Protein AF-A0AAW0VRX1-F1 (afdb_monomer_lite)

pLDDT: mean 94.81, std 5.59, range [57.06, 98.5]

InterPro domains:
  IPR002048 EF-hand domain [PS50222] (78-113)
  IPR011992 EF-hand domain pair [SSF47473] (20-115)
  IPR013567 EF hand associated, type-2 [PF08356] (2-79)
  IPR052266 Mitochondrial Rho GTPase/EF-hand domain-containing protein [PTHR46819] (2-115)

Structure (mmCIF, N/CA/C/O backbone):
data_AF-A0AAW0VRX1-F1
#
_entry.id   AF-A0AAW0VRX1-F1
#
loop_
_atom_site.group_PDB
_atom_site.id
_atom_site.type_symbol
_atom_site.label_atom_id
_atom_site.label_alt_id
_atom_site.label_comp_id
_atom_site.label_asym_id
_atom_site.label_entity_id
_atom_site.label_seq_id
_atom_site.pdbx_PDB_ins_code
_atom_site.Cartn_x
_atom_site.Cartn_y
_atom_site.Cartn_z
_atom_site.occupancy
_atom_site.B_iso_or_equiv
_atom_site.auth_seq_id
_atom_site.auth_comp_id
_atom_site.auth_asym_id
_atom_site.auth_atom_id
_atom_site.pdbx_PDB_model_num
ATOM 1 N N . GLU A 1 1 ? -14.025 13.498 14.084 1.00 64.06 1 GLU A N 1
ATOM 2 C CA . GLU A 1 1 ? -14.295 13.835 15.496 1.00 64.06 1 GLU A CA 1
ATOM 3 C C . GLU A 1 1 ? -14.882 12.679 16.303 1.00 64.06 1 GLU A C 1
ATOM 5 O O . GLU A 1 1 ? -14.121 12.059 17.034 1.00 64.06 1 GLU A O 1
ATOM 10 N N . GLU A 1 2 ? -16.142 12.262 16.123 1.00 82.00 2 GLU A N 1
ATOM 11 C CA . GLU A 1 2 ? -16.755 11.237 17.003 1.00 82.00 2 GLU A CA 1
ATOM 12 C C . GLU A 1 2 ? -16.034 9.874 17.022 1.00 82.00 2 GLU A C 1
ATOM 14 O O . GLU A 1 2 ? -15.838 9.288 18.087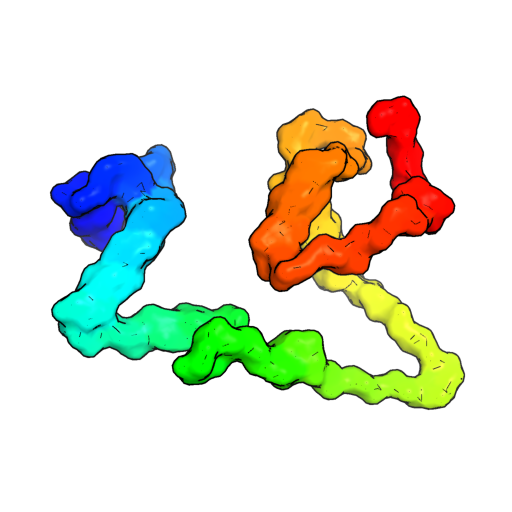 1.00 82.00 2 GLU A O 1
ATOM 19 N N . LEU A 1 3 ? -15.575 9.377 15.865 1.00 84.75 3 LEU A N 1
ATOM 20 C CA . LEU A 1 3 ? -14.845 8.102 15.792 1.00 84.75 3 LEU A CA 1
ATOM 21 C C . LEU A 1 3 ? -13.515 8.146 16.554 1.00 84.75 3 LEU A C 1
ATOM 23 O O . LEU A 1 3 ? -13.186 7.197 17.264 1.00 84.75 3 LEU A O 1
ATOM 27 N N . LYS A 1 4 ? -12.774 9.256 16.449 1.00 87.62 4 LYS A N 1
ATOM 28 C CA . LYS A 1 4 ? -11.504 9.443 17.165 1.00 87.62 4 LYS A CA 1
ATOM 29 C C . LYS A 1 4 ? -11.742 9.474 18.676 1.00 87.62 4 LYS A C 1
ATOM 31 O O . LYS A 1 4 ? -11.003 8.831 19.413 1.00 87.62 4 LYS A O 1
ATOM 36 N N . THR A 1 5 ? -12.812 10.129 19.134 1.00 90.00 5 THR A N 1
ATOM 37 C CA . THR A 1 5 ? -13.198 10.138 20.553 1.00 90.00 5 THR A CA 1
ATOM 38 C C . THR A 1 5 ? -13.528 8.736 21.066 1.00 90.00 5 THR A C 1
ATOM 40 O O . THR A 1 5 ? -13.114 8.365 22.163 1.00 90.00 5 THR A O 1
ATOM 43 N N . VAL A 1 6 ? -14.249 7.927 20.281 1.00 92.31 6 VAL A N 1
ATOM 44 C CA . VAL A 1 6 ? -14.536 6.530 20.649 1.00 92.31 6 VAL A CA 1
ATOM 45 C C . VAL A 1 6 ? -13.243 5.720 20.751 1.00 92.31 6 VAL A C 1
ATOM 47 O O . VAL A 1 6 ? -13.078 4.975 21.715 1.00 92.31 6 VAL A O 1
ATOM 50 N N . VAL A 1 7 ? -12.310 5.888 19.812 1.00 94.44 7 VAL A N 1
ATOM 51 C CA . VAL A 1 7 ? -11.004 5.212 19.840 1.00 94.44 7 VAL A CA 1
ATOM 52 C C . VAL A 1 7 ? -10.203 5.613 21.080 1.00 94.44 7 VAL A C 1
ATOM 54 O O . VAL A 1 7 ? -9.798 4.735 21.834 1.00 94.44 7 VAL A O 1
ATOM 57 N N . GLN A 1 8 ? -10.047 6.914 21.344 1.00 92.25 8 GLN A N 1
ATOM 58 C CA . GLN A 1 8 ? -9.295 7.438 22.496 1.00 92.25 8 GLN A CA 1
ATOM 59 C C . GLN A 1 8 ? -9.821 6.920 23.839 1.00 92.25 8 GLN A C 1
ATOM 61 O O . GLN A 1 8 ? -9.047 6.687 24.761 1.00 92.25 8 GLN A O 1
ATOM 66 N N . ARG A 1 9 ? -11.139 6.713 23.961 1.00 93.31 9 ARG A N 1
ATOM 67 C CA . ARG A 1 9 ? -11.755 6.178 25.186 1.00 93.31 9 ARG A CA 1
ATOM 68 C C . ARG A 1 9 ? -11.497 4.687 25.410 1.00 93.31 9 ARG A C 1
ATOM 70 O O . ARG A 1 9 ? -11.653 4.227 26.535 1.00 93.31 9 ARG A O 1
ATOM 77 N N . ASN A 1 10 ? -11.177 3.928 24.362 1.00 94.19 10 ASN A N 1
ATOM 78 C CA . ASN A 1 10 ? -11.111 2.463 24.422 1.00 94.19 10 ASN A CA 1
ATOM 79 C C . ASN A 1 10 ? -9.709 1.897 24.183 1.00 94.19 10 ASN A C 1
ATOM 81 O O . ASN A 1 10 ? -9.423 0.781 24.612 1.00 94.19 10 ASN A O 1
ATOM 85 N N . VAL A 1 11 ? -8.844 2.629 23.484 1.00 93.88 11 VAL A N 1
ATOM 86 C CA . VAL A 1 11 ? -7.503 2.177 23.123 1.00 93.88 11 VAL A CA 1
ATOM 87 C C . VAL A 1 11 ? -6.511 3.277 23.419 1.00 93.88 11 VAL A C 1
ATOM 89 O O . VAL A 1 11 ? -6.458 4.245 22.667 1.00 93.88 11 VAL A O 1
ATOM 92 N N . SER A 1 12 ? -5.702 3.037 24.455 1.00 91.00 12 SER A N 1
ATOM 93 C CA . SER A 1 12 ? -4.269 3.339 24.475 1.00 91.00 12 SER A CA 1
ATOM 94 C C . SER A 1 12 ? -3.803 4.555 23.690 1.00 91.00 12 SER A C 1
ATOM 96 O O . SER A 1 12 ? -4.363 5.617 23.692 1.00 91.00 12 SER A O 1
ATOM 98 N N . ASP A 1 13 ? -2.739 4.364 22.968 1.00 92.81 13 ASP A N 1
ATOM 99 C CA . ASP A 1 13 ? -2.207 5.082 21.819 1.00 92.81 13 ASP A CA 1
ATOM 100 C C . ASP A 1 13 ? -3.093 5.033 20.544 1.00 92.81 13 ASP A C 1
ATOM 102 O O . ASP A 1 13 ? -2.577 5.017 19.425 1.00 92.81 13 ASP A O 1
ATOM 106 N N . GLY A 1 14 ? -4.424 4.951 20.655 1.00 93.94 14 GLY A N 1
ATOM 107 C CA . GLY A 1 14 ? -5.307 4.761 19.493 1.00 93.94 14 GLY A CA 1
ATOM 108 C C . GLY A 1 14 ? -5.402 5.981 18.564 1.00 93.94 14 GLY A C 1
ATOM 109 O O . GLY A 1 14 ? -5.724 5.853 17.381 1.00 93.94 14 GLY A O 1
ATOM 110 N N . VAL A 1 15 ? -5.091 7.167 19.086 1.00 95.88 15 VAL A N 1
ATOM 111 C CA . VAL A 1 15 ? -4.978 8.420 18.334 1.00 95.88 15 VAL A CA 1
ATOM 112 C C . VAL A 1 15 ? -3.696 9.119 18.770 1.00 95.88 15 VAL A C 1
ATOM 114 O O . VAL A 1 15 ? -3.449 9.267 19.965 1.00 95.88 15 VAL A O 1
ATOM 117 N N . HIS A 1 16 ? -2.897 9.568 17.808 1.00 93.94 16 HIS A N 1
ATOM 118 C CA . HIS A 1 16 ? -1.656 10.298 18.036 1.00 93.94 16 HIS A CA 1
ATOM 119 C C . HIS A 1 16 ? -1.644 11.560 17.174 1.00 93.94 16 HIS A C 1
ATOM 121 O O . HIS A 1 16 ? -1.911 11.471 15.981 1.00 93.94 16 HIS A O 1
ATOM 127 N N . ALA A 1 17 ? -1.361 12.724 17.770 1.00 92.00 17 ALA A N 1
ATOM 128 C CA . ALA A 1 17 ? -1.342 14.019 17.073 1.00 92.00 17 ALA A CA 1
ATOM 129 C C . ALA A 1 17 ? -2.590 14.254 16.187 1.00 92.00 17 ALA A C 1
ATOM 131 O O . ALA A 1 17 ? -2.490 14.534 14.996 1.00 92.00 17 ALA A O 1
ATOM 132 N N . ASP A 1 18 ? -3.777 14.049 16.769 1.00 90.44 18 ASP A N 1
ATOM 133 C CA . ASP A 1 18 ? -5.081 14.106 16.084 1.00 90.44 18 ASP A CA 1
ATOM 134 C C . ASP A 1 18 ? -5.227 13.167 14.859 1.00 90.44 18 ASP A C 1
ATOM 136 O O . ASP A 1 18 ? -6.141 13.283 14.046 1.00 90.44 18 ASP A O 1
ATOM 140 N N . SER A 1 19 ? -4.365 12.161 14.740 1.00 93.06 19 SER A N 1
ATOM 141 C CA . SER A 1 19 ? -4.381 11.177 13.658 1.00 93.06 19 SER A CA 1
ATOM 142 C C . SER A 1 19 ? -4.636 9.777 14.197 1.00 93.06 19 SER A C 1
ATOM 144 O O . SER A 1 19 ? -4.186 9.403 15.281 1.00 93.06 19 SER A O 1
ATOM 146 N N . LEU A 1 20 ? -5.400 8.986 13.449 1.00 96.31 20 LEU A N 1
ATOM 147 C CA . LEU A 1 20 ? -5.689 7.609 13.824 1.00 96.31 20 LEU A CA 1
ATOM 148 C C . LEU A 1 20 ? -4.417 6.767 13.687 1.00 96.31 20 LEU A C 1
ATOM 150 O O . LEU A 1 20 ? -3.799 6.757 12.624 1.00 96.31 20 LEU A O 1
ATOM 154 N N . THR A 1 21 ? -4.038 6.045 14.739 1.00 96.94 21 THR A N 1
ATOM 155 C CA . THR A 1 21 ? -2.913 5.104 14.659 1.00 96.94 21 THR A CA 1
ATOM 156 C C . THR A 1 21 ? -3.369 3.778 14.058 1.00 96.94 21 THR A C 1
ATOM 158 O O . THR A 1 21 ? -4.567 3.492 13.986 1.00 96.94 21 THR A O 1
ATOM 161 N N . LEU A 1 22 ? -2.424 2.908 13.684 1.00 95.94 22 LEU A N 1
ATOM 162 C CA . LEU A 1 22 ? -2.751 1.548 13.244 1.00 95.94 22 LEU A CA 1
ATOM 163 C C . LEU A 1 22 ? -3.597 0.799 14.290 1.00 95.94 22 LEU A C 1
ATOM 165 O O . LEU A 1 22 ? -4.569 0.1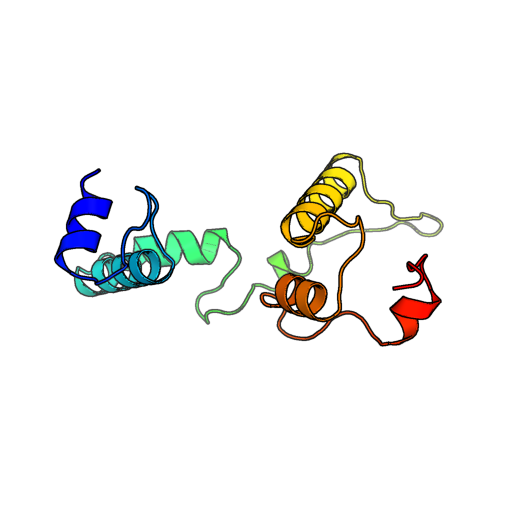30 13.944 1.00 95.94 22 LEU A O 1
ATOM 169 N N . ARG A 1 23 ? -3.283 0.954 15.582 1.00 96.44 23 ARG A N 1
ATOM 170 C CA . ARG A 1 23 ? -4.049 0.321 16.669 1.00 96.44 23 ARG A CA 1
ATOM 171 C C . ARG A 1 23 ? -5.473 0.864 16.742 1.00 96.44 23 ARG A C 1
ATOM 173 O O . ARG A 1 23 ? -6.411 0.081 16.889 1.00 96.44 23 ARG A O 1
ATOM 180 N N . GLY A 1 24 ? -5.645 2.176 16.577 1.00 97.31 24 GLY A N 1
ATOM 181 C CA . GLY A 1 24 ? -6.964 2.799 16.482 1.00 97.31 24 GLY A CA 1
ATOM 182 C C . GLY A 1 24 ? -7.768 2.313 15.274 1.00 97.31 24 GLY A C 1
ATOM 183 O O . GLY A 1 24 ? -8.949 1.994 15.407 1.00 97.31 24 GLY A O 1
ATOM 184 N N . PHE A 1 25 ? -7.123 2.187 14.113 1.00 96.81 25 PHE A N 1
ATOM 185 C CA . PHE A 1 25 ? -7.730 1.667 12.887 1.00 96.81 25 PHE A CA 1
ATOM 186 C C . PHE A 1 25 ? -8.228 0.226 13.048 1.00 96.81 25 PHE A C 1
ATOM 188 O O . PHE A 1 25 ? -9.393 -0.066 12.769 1.00 96.81 25 PHE A O 1
ATOM 195 N N . LEU A 1 26 ? -7.389 -0.663 13.586 1.00 97.06 26 LEU A N 1
ATOM 196 C CA . LEU A 1 26 ? -7.766 -2.052 13.856 1.00 97.06 26 LEU A CA 1
ATOM 197 C C . LEU A 1 26 ? -8.902 -2.150 14.883 1.00 97.06 26 LEU A C 1
ATOM 199 O O . LEU A 1 26 ? -9.819 -2.962 14.730 1.00 97.06 26 LEU A O 1
ATOM 203 N N . PHE A 1 27 ? -8.883 -1.295 15.909 1.00 97.06 27 PHE A N 1
ATOM 204 C CA . PHE A 1 27 ? -9.965 -1.223 16.884 1.00 97.06 27 PHE A CA 1
ATOM 205 C C . PHE A 1 27 ? -11.301 -0.825 16.250 1.00 97.06 27 PHE A C 1
ATOM 207 O O . PHE A 1 27 ? -12.313 -1.456 16.555 1.00 97.06 27 PHE A O 1
ATOM 214 N N . LEU A 1 28 ? -11.326 0.162 15.347 1.00 96.50 28 LEU A N 1
ATOM 215 C CA . LEU A 1 28 ? -12.559 0.556 14.657 1.00 96.50 28 LEU A CA 1
ATOM 216 C C . LEU A 1 28 ? -13.150 -0.603 13.850 1.00 96.50 28 LEU A C 1
ATOM 218 O O . LEU A 1 28 ? -14.344 -0.878 13.963 1.00 96.50 28 LEU A O 1
ATOM 222 N N . HIS A 1 29 ? -12.322 -1.329 13.098 1.00 97.19 29 HIS A N 1
ATOM 223 C CA . HIS A 1 29 ? -12.785 -2.496 12.345 1.00 97.19 29 HIS A CA 1
ATOM 224 C C . HIS A 1 29 ? -13.323 -3.605 13.254 1.00 97.19 29 HIS A C 1
ATOM 226 O O . HIS A 1 29 ? -14.395 -4.154 12.982 1.00 97.19 29 HIS A O 1
ATOM 232 N N . ARG A 1 30 ? -12.652 -3.885 14.379 1.00 96.94 30 ARG A N 1
ATOM 233 C CA . ARG A 1 30 ? -13.164 -4.811 15.401 1.00 96.94 30 ARG A CA 1
ATOM 234 C C . ARG A 1 30 ? -14.516 -4.350 15.951 1.00 96.94 30 ARG A C 1
ATOM 236 O O . ARG A 1 30 ? -15.437 -5.159 16.058 1.00 96.94 30 ARG A O 1
ATOM 243 N N . LEU A 1 31 ? -14.647 -3.064 16.275 1.00 96.12 31 LEU A N 1
ATOM 244 C CA . LEU A 1 31 ? -15.875 -2.483 16.812 1.00 96.12 31 LEU A CA 1
ATOM 245 C C . LEU A 1 31 ? -17.036 -2.591 15.813 1.00 96.12 31 LEU A C 1
ATOM 247 O O . LEU A 1 31 ? -18.142 -2.963 16.205 1.00 96.12 31 LEU A O 1
ATOM 251 N N . PHE A 1 32 ? -16.801 -2.318 14.525 1.00 96.31 32 PHE A N 1
ATOM 252 C CA . PHE A 1 32 ? -17.826 -2.474 13.489 1.00 96.31 32 PHE A CA 1
ATOM 253 C C . PHE A 1 32 ? -18.328 -3.914 13.393 1.00 96.31 32 PHE A C 1
ATOM 255 O O . PHE A 1 32 ? -19.540 -4.132 13.360 1.00 96.31 32 PHE A O 1
ATOM 262 N N . ILE A 1 33 ? -17.423 -4.893 13.434 1.00 97.25 33 ILE A N 1
ATOM 263 C CA . ILE A 1 33 ? -17.783 -6.316 13.408 1.00 97.25 33 ILE A CA 1
ATOM 264 C C . ILE A 1 33 ? -18.623 -6.681 14.640 1.00 97.25 33 ILE A C 1
ATOM 266 O O . ILE A 1 33 ? -19.700 -7.255 14.497 1.00 97.25 33 ILE A O 1
ATOM 270 N N . GLN A 1 34 ? -18.198 -6.273 15.839 1.00 96.62 34 GLN A N 1
ATOM 271 C CA . GLN A 1 34 ? -18.929 -6.534 17.088 1.00 96.62 34 GLN A CA 1
ATOM 272 C C . GLN A 1 34 ? -20.331 -5.910 17.117 1.00 96.62 34 GLN A C 1
ATOM 274 O O . GLN A 1 34 ? -21.226 -6.427 17.779 1.00 96.62 34 GLN A O 1
ATOM 279 N N . ARG A 1 35 ? -20.541 -4.803 16.396 1.00 96.50 35 ARG A N 1
ATOM 280 C CA . ARG A 1 35 ? -21.841 -4.124 16.266 1.00 96.50 35 ARG A CA 1
ATOM 281 C C . ARG A 1 35 ? -22.694 -4.659 15.109 1.00 96.50 35 ARG A C 1
ATOM 283 O O . ARG A 1 35 ? -23.695 -4.033 14.771 1.00 96.50 35 ARG A O 1
ATOM 290 N N . GLY A 1 36 ? -22.294 -5.764 14.476 1.00 97.19 36 GLY A N 1
ATOM 291 C CA . GLY A 1 36 ? -23.004 -6.355 13.339 1.00 97.19 36 GLY A CA 1
ATOM 292 C C . GLY A 1 36 ? -22.851 -5.580 12.025 1.00 97.19 36 GLY A C 1
ATOM 293 O O . GLY A 1 36 ? -23.522 -5.899 11.052 1.00 97.19 36 GLY A O 1
ATOM 294 N N . ARG A 1 37 ? -21.955 -4.586 11.957 1.00 97.12 37 ARG A N 1
ATOM 295 C CA . ARG A 1 37 ? -21.701 -3.730 10.782 1.00 97.12 37 ARG A CA 1
ATOM 296 C C . ARG A 1 37 ? -20.467 -4.185 9.994 1.00 97.12 37 ARG A C 1
ATOM 298 O O . ARG A 1 37 ? -19.645 -3.374 9.576 1.00 97.12 37 ARG A O 1
ATOM 305 N N . HIS A 1 38 ? -20.311 -5.494 9.815 1.00 96.88 38 HIS A N 1
ATOM 306 C CA . HIS A 1 38 ? -19.142 -6.087 9.156 1.00 96.88 38 HIS A CA 1
ATOM 307 C C . HIS A 1 38 ? -19.003 -5.672 7.679 1.00 96.88 38 HIS A C 1
ATOM 309 O O . HIS A 1 38 ? -17.881 -5.587 7.186 1.00 96.88 38 HIS A O 1
ATOM 315 N N . GLU A 1 39 ? -20.100 -5.313 7.003 1.00 97.88 39 GLU A N 1
ATOM 316 C CA . GLU A 1 39 ? -20.071 -4.797 5.624 1.00 97.88 39 GLU A CA 1
ATOM 317 C C . GLU A 1 39 ? -19.214 -3.536 5.450 1.00 97.88 39 GLU A C 1
ATOM 319 O O . GLU A 1 39 ? -18.618 -3.333 4.393 1.00 97.88 39 GLU A O 1
ATOM 324 N N . THR A 1 40 ? -19.065 -2.707 6.489 1.00 96.50 40 THR A N 1
ATOM 325 C CA . THR A 1 40 ? -18.144 -1.560 6.447 1.00 96.50 40 THR A CA 1
ATOM 326 C C . THR A 1 40 ? -16.694 -2.023 6.288 1.00 96.50 40 THR A C 1
ATOM 328 O O . THR A 1 40 ? -15.950 -1.467 5.483 1.00 96.50 40 THR A O 1
ATOM 331 N N . THR A 1 41 ? -16.300 -3.080 7.004 1.00 98.06 41 THR A N 1
ATOM 332 C CA . THR A 1 41 ? -14.969 -3.690 6.883 1.00 98.06 41 THR A CA 1
ATOM 333 C C . THR A 1 41 ? -14.791 -4.353 5.519 1.00 98.06 41 THR A C 1
ATOM 335 O O . THR A 1 41 ? -13.773 -4.131 4.866 1.00 98.06 41 THR A O 1
ATOM 338 N N . TRP A 1 42 ? -15.794 -5.095 5.044 1.00 98.31 42 TRP A N 1
ATOM 339 C CA . TRP A 1 42 ? -15.747 -5.728 3.723 1.00 98.31 42 TRP A CA 1
ATOM 340 C C . TRP A 1 42 ? -15.689 -4.727 2.571 1.00 98.31 42 TRP A C 1
ATOM 342 O O . TRP A 1 42 ? -14.981 -4.968 1.598 1.00 98.31 42 TRP A O 1
ATOM 352 N N . THR A 1 43 ? -16.364 -3.583 2.685 1.00 98.38 43 THR A N 1
ATOM 353 C CA . THR A 1 43 ? -16.280 -2.505 1.687 1.00 98.38 43 THR A CA 1
ATOM 354 C C . THR A 1 43 ? -14.840 -2.013 1.530 1.00 98.38 43 THR A C 1
ATOM 356 O O . THR A 1 43 ? -14.365 -1.856 0.407 1.00 98.38 43 THR A O 1
ATOM 359 N N . VAL A 1 44 ? -14.121 -1.827 2.643 1.00 98.19 44 VAL A N 1
ATOM 360 C CA . VAL A 1 44 ? -12.699 -1.450 2.621 1.00 98.19 44 VAL A CA 1
ATOM 361 C C . VAL A 1 44 ? -11.856 -2.572 2.013 1.00 98.19 44 VAL A C 1
ATOM 363 O O . VAL A 1 44 ? -11.125 -2.319 1.064 1.00 98.19 44 VAL A O 1
ATOM 366 N N . LEU A 1 45 ? -11.996 -3.817 2.478 1.00 98.38 45 LEU A N 1
ATOM 367 C CA . LEU A 1 45 ? -11.235 -4.958 1.947 1.00 98.38 45 LEU A CA 1
ATOM 368 C C . LEU A 1 45 ? -11.395 -5.108 0.425 1.00 98.38 45 LEU A C 1
ATOM 370 O O . LEU A 1 45 ? -10.402 -5.172 -0.300 1.00 98.38 45 LEU A O 1
ATOM 374 N N . ARG A 1 46 ? -12.635 -5.066 -0.076 1.00 98.06 46 ARG A N 1
ATOM 375 C CA . ARG A 1 46 ? -12.931 -5.158 -1.515 1.00 98.06 46 ARG A CA 1
ATOM 376 C C . ARG A 1 46 ? -12.374 -3.973 -2.299 1.00 98.06 46 ARG A C 1
ATOM 378 O O . ARG A 1 46 ? -11.879 -4.159 -3.407 1.00 98.06 46 ARG A O 1
ATOM 385 N N . LYS A 1 47 ? -12.392 -2.761 -1.729 1.00 98.12 47 LYS A N 1
ATOM 386 C CA . LYS A 1 47 ? -11.787 -1.574 -2.356 1.00 98.12 47 LYS A CA 1
ATOM 387 C C . LYS A 1 47 ? -10.277 -1.731 -2.569 1.00 98.12 47 LYS A C 1
ATOM 389 O O . LYS A 1 47 ? -9.761 -1.186 -3.540 1.00 98.12 47 LYS A O 1
ATOM 394 N N . PHE A 1 48 ? -9.604 -2.489 -1.704 1.00 97.94 48 PHE A N 1
ATOM 395 C CA . PHE A 1 48 ? -8.179 -2.824 -1.801 1.00 97.94 48 PHE A CA 1
ATOM 396 C C . PHE A 1 48 ? -7.915 -4.182 -2.482 1.00 97.94 48 PHE A C 1
ATOM 398 O O . PHE A 1 48 ? -6.824 -4.730 -2.361 1.00 97.94 48 PHE A O 1
ATOM 405 N N . GLY A 1 49 ? -8.896 -4.728 -3.211 1.00 97.81 49 GLY A N 1
ATOM 406 C CA . GLY A 1 49 ? -8.712 -5.902 -4.069 1.00 97.81 49 GLY A CA 1
ATOM 407 C C . GLY A 1 49 ? -8.832 -7.258 -3.372 1.00 97.81 49 GLY A C 1
ATOM 408 O O . GLY A 1 49 ? -8.613 -8.282 -4.018 1.00 97.81 49 GLY A O 1
ATOM 409 N N . TYR A 1 50 ? -9.193 -7.302 -2.087 1.00 98.25 50 TYR A N 1
ATOM 410 C CA . TYR A 1 50 ? -9.382 -8.563 -1.368 1.00 98.25 50 TYR A CA 1
ATOM 411 C C . TYR A 1 50 ? -10.725 -9.223 -1.705 1.00 98.25 50 TYR A C 1
ATOM 413 O O . TYR A 1 50 ? -11.760 -8.559 -1.803 1.00 98.25 50 TYR A O 1
ATOM 421 N N . ASN A 1 51 ? -10.702 -10.547 -1.849 1.00 97.62 51 ASN A N 1
ATOM 422 C CA . ASN A 1 51 ? -11.881 -11.393 -2.024 1.00 97.62 51 ASN A CA 1
ATOM 423 C C . ASN A 1 51 ? -12.416 -11.925 -0.678 1.00 97.62 51 ASN A C 1
ATOM 425 O O . ASN A 1 51 ? -11.851 -11.659 0.384 1.00 97.62 51 ASN A O 1
ATOM 429 N N . ASP A 1 52 ? -13.488 -12.721 -0.726 1.00 97.38 52 ASP A N 1
ATOM 430 C CA . ASP A 1 52 ? -14.142 -13.276 0.470 1.00 97.38 52 ASP A CA 1
ATOM 431 C C . ASP A 1 52 ? -13.251 -14.263 1.261 1.00 97.38 52 ASP A C 1
ATOM 433 O O . ASP A 1 52 ? -13.513 -14.531 2.431 1.00 97.38 52 ASP A O 1
ATOM 437 N N . ASN A 1 53 ? -12.153 -14.747 0.664 1.00 97.38 53 ASN A N 1
ATOM 438 C CA . ASN A 1 53 ? -11.142 -15.582 1.324 1.00 97.38 53 ASN A CA 1
ATOM 439 C C . ASN A 1 53 ? -9.976 -14.761 1.908 1.00 97.38 53 ASN A C 1
ATOM 441 O O . ASN A 1 53 ? -8.963 -15.340 2.296 1.00 97.38 53 ASN A O 1
ATOM 445 N N . LEU A 1 54 ? -10.086 -13.425 1.939 1.00 96.81 54 LEU A N 1
ATOM 446 C CA . LEU A 1 54 ? -9.023 -12.500 2.354 1.00 96.81 54 LEU A CA 1
ATOM 447 C C . LEU A 1 54 ? -7.726 -12.663 1.547 1.00 96.81 54 LEU A C 1
ATOM 449 O O . LEU A 1 54 ? -6.626 -12.441 2.048 1.00 96.81 54 LEU A O 1
ATOM 453 N N . GLN A 1 55 ? -7.860 -13.009 0.269 1.00 96.94 55 GLN A N 1
ATOM 454 C CA . GLN A 1 55 ? -6.761 -13.052 -0.689 1.00 96.94 55 GLN A CA 1
ATOM 455 C C . GLN A 1 55 ? -6.933 -11.928 -1.709 1.00 96.94 55 GLN A C 1
ATOM 457 O O . GLN A 1 55 ? -8.060 -11.616 -2.101 1.00 96.94 55 GLN A O 1
ATOM 462 N N . LEU A 1 56 ? -5.829 -11.340 -2.171 1.00 97.50 56 LEU A N 1
ATOM 463 C CA . LEU A 1 56 ? -5.876 -10.429 -3.314 1.00 97.50 56 LEU A CA 1
ATOM 464 C C . LEU A 1 56 ? -6.411 -11.181 -4.536 1.00 97.50 56 LEU A C 1
ATOM 466 O O . LEU A 1 56 ? -5.966 -12.289 -4.850 1.00 97.50 56 LEU A O 1
ATOM 470 N N . SER A 1 57 ? -7.405 -10.600 -5.202 1.00 96.75 57 SER A N 1
ATOM 471 C CA . SER A 1 57 ? -8.020 -11.220 -6.368 1.00 96.75 57 SER A CA 1
ATOM 472 C C . SER A 1 57 ? -7.033 -11.276 -7.536 1.00 96.75 57 SER A C 1
ATOM 474 O O . SER A 1 57 ? -6.173 -10.407 -7.705 1.00 96.75 57 SER A O 1
ATOM 476 N N . LYS A 1 58 ? -7.164 -12.308 -8.379 1.00 95.56 58 LYS A N 1
ATOM 477 C CA . LYS A 1 58 ? -6.323 -12.444 -9.575 1.00 95.56 58 LYS A CA 1
ATOM 478 C C . LYS A 1 58 ? -6.496 -11.259 -10.519 1.00 95.56 58 LYS A C 1
ATOM 480 O O . LYS A 1 58 ? -5.506 -10.798 -11.062 1.00 95.56 58 LYS A O 1
ATOM 485 N N . ASP A 1 59 ? -7.711 -10.739 -10.650 1.00 95.06 59 ASP A N 1
ATOM 486 C CA . ASP A 1 59 ? -8.000 -9.602 -11.529 1.00 95.06 59 ASP A CA 1
ATOM 487 C C . ASP A 1 59 ? -7.352 -8.300 -11.033 1.00 95.06 59 ASP A C 1
ATOM 489 O O . ASP A 1 59 ? -6.998 -7.446 -11.841 1.00 95.06 59 ASP A O 1
ATOM 493 N N . TYR A 1 60 ? -7.168 -8.153 -9.714 1.00 96.31 60 TYR A N 1
ATOM 494 C CA . TYR A 1 60 ? -6.453 -7.019 -9.126 1.00 96.31 60 TYR A CA 1
ATOM 495 C C . TYR A 1 60 ? -4.939 -7.110 -9.364 1.00 96.31 60 TYR A C 1
ATOM 497 O O . TYR A 1 60 ? -4.306 -6.110 -9.687 1.00 96.31 60 TYR A O 1
ATOM 505 N N . LEU A 1 61 ? -4.358 -8.307 -9.219 1.00 95.88 61 LEU A N 1
ATOM 506 C CA . LEU A 1 61 ? -2.916 -8.535 -9.392 1.00 95.88 61 LE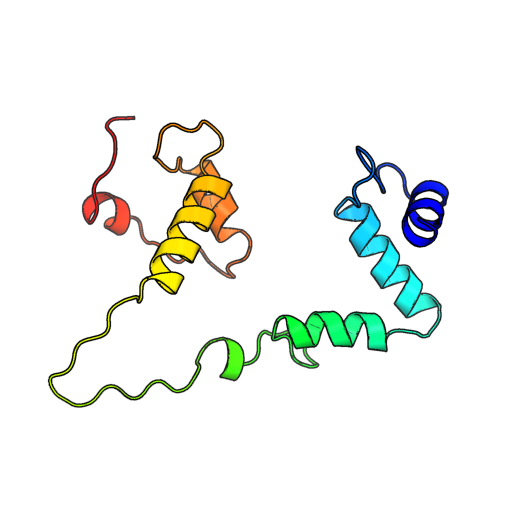U A CA 1
ATOM 507 C C . LEU A 1 61 ? -2.482 -8.644 -10.860 1.00 95.88 61 LEU A C 1
ATOM 509 O O . LEU A 1 61 ? -1.378 -8.235 -11.210 1.00 95.88 61 LEU A O 1
ATOM 513 N N . PHE A 1 62 ? -3.335 -9.212 -11.710 1.00 96.06 62 PHE A N 1
ATOM 514 C CA . PHE A 1 62 ? -3.040 -9.559 -13.099 1.00 96.06 62 PHE A CA 1
ATOM 515 C C . PHE A 1 62 ? -4.107 -8.974 -14.035 1.00 96.06 62 PHE A C 1
ATOM 517 O O . PHE A 1 62 ? -4.853 -9.726 -14.673 1.00 96.06 62 PHE A O 1
ATOM 524 N N . PRO A 1 63 ? -4.216 -7.636 -14.124 1.00 96.12 63 PRO A N 1
ATOM 525 C CA . PRO A 1 63 ? -5.149 -7.016 -15.049 1.00 96.12 63 PRO A CA 1
ATOM 526 C C . PRO A 1 63 ? -4.802 -7.408 -16.496 1.00 96.12 63 PRO A C 1
ATOM 528 O O . PRO A 1 63 ? -3.625 -7.551 -16.843 1.00 96.12 63 PRO A O 1
ATOM 531 N N . PRO A 1 64 ? -5.804 -7.575 -17.375 1.00 95.38 64 PRO A N 1
ATOM 532 C CA . PRO A 1 64 ? -5.558 -7.963 -18.754 1.00 95.38 64 PRO A CA 1
ATOM 533 C C . PRO A 1 64 ? -4.842 -6.837 -19.509 1.00 95.38 64 PRO A C 1
ATOM 535 O O . PRO A 1 64 ? -5.419 -5.783 -19.769 1.00 95.38 64 PRO A O 1
ATOM 538 N N . ILE A 1 65 ? -3.601 -7.089 -19.923 1.00 95.62 65 ILE A N 1
ATOM 539 C CA . ILE A 1 65 ? -2.817 -6.195 -20.781 1.00 95.62 65 ILE A CA 1
ATOM 540 C C . ILE A 1 65 ? -2.419 -6.976 -22.033 1.00 95.62 65 ILE A C 1
ATOM 542 O O . ILE A 1 65 ? -1.771 -8.018 -21.950 1.00 95.62 65 ILE A O 1
ATOM 546 N N . ARG A 1 66 ? -2.839 -6.498 -23.208 1.00 96.56 66 ARG A N 1
ATOM 547 C CA . ARG A 1 66 ? -2.504 -7.111 -24.502 1.00 96.56 66 ARG A CA 1
ATOM 548 C C . ARG A 1 66 ? -1.412 -6.297 -25.179 1.00 96.56 66 ARG A C 1
ATOM 550 O O . ARG A 1 66 ? -1.638 -5.137 -25.505 1.00 96.56 66 ARG A O 1
ATOM 557 N N . ILE A 1 67 ? -0.265 -6.926 -25.415 1.00 97.12 67 ILE A N 1
ATOM 558 C CA . ILE A 1 67 ? 0.890 -6.310 -26.073 1.00 97.12 67 ILE A CA 1
ATOM 559 C C . ILE A 1 67 ? 1.001 -6.919 -27.477 1.00 97.12 67 ILE A C 1
ATOM 561 O O . ILE A 1 67 ? 1.191 -8.133 -27.587 1.00 97.12 67 ILE A O 1
ATOM 565 N N . PRO A 1 68 ? 0.830 -6.136 -28.556 1.00 97.81 68 PRO A N 1
ATOM 566 C CA . PRO A 1 68 ? 0.986 -6.648 -29.913 1.00 97.81 68 PRO A CA 1
ATOM 567 C C . PRO A 1 68 ? 2.424 -7.116 -30.200 1.00 97.81 68 PRO A C 1
ATOM 569 O O . PRO A 1 68 ? 3.371 -6.587 -29.611 1.00 97.81 68 PRO A O 1
ATOM 572 N N . PRO A 1 69 ? 2.621 -8.072 -31.129 1.00 97.75 69 PRO A N 1
ATOM 573 C CA . PRO A 1 69 ? 3.958 -8.481 -31.549 1.00 97.75 69 PRO A CA 1
ATOM 574 C C . PRO A 1 69 ? 4.780 -7.291 -32.059 1.00 97.75 69 PRO A C 1
ATOM 576 O O . PRO A 1 69 ? 4.307 -6.516 -32.887 1.00 97.75 69 PRO A O 1
ATOM 579 N N . GLY A 1 70 ? 6.016 -7.163 -31.574 1.00 97.94 70 GLY A N 1
ATOM 580 C CA . GLY A 1 70 ? 6.926 -6.073 -31.943 1.00 97.94 70 GLY A CA 1
ATOM 581 C C . GLY A 1 70 ? 6.743 -4.769 -31.156 1.00 97.94 70 GLY A C 1
ATOM 582 O O . GLY A 1 70 ? 7.493 -3.828 -31.396 1.00 97.94 70 GLY A O 1
ATOM 583 N N . CYS A 1 71 ? 5.794 -4.695 -30.216 1.00 98.25 71 CYS A N 1
ATOM 584 C CA . CYS A 1 71 ? 5.627 -3.539 -29.332 1.00 98.25 71 CYS A CA 1
ATOM 585 C C . CYS A 1 71 ? 6.391 -3.696 -28.007 1.00 98.25 71 CYS A C 1
ATOM 587 O O . CYS A 1 71 ? 6.594 -4.809 -27.519 1.00 98.25 71 CYS A O 1
ATOM 589 N N . SER A 1 72 ? 6.761 -2.564 -27.405 1.00 97.88 72 SER A N 1
ATOM 590 C CA . SER A 1 72 ? 7.299 -2.458 -26.044 1.00 97.88 72 SER A CA 1
ATOM 591 C C . SER A 1 72 ? 6.230 -1.971 -25.058 1.00 97.88 72 SER A C 1
ATOM 593 O O . SER A 1 72 ? 5.140 -1.540 -25.443 1.00 97.88 72 SER A O 1
ATOM 595 N N . THR A 1 73 ? 6.548 -2.040 -23.766 1.00 97.69 73 THR A N 1
ATOM 596 C CA . THR A 1 73 ? 5.748 -1.460 -22.683 1.00 97.69 73 THR A CA 1
ATOM 597 C C . THR A 1 73 ? 6.604 -0.519 -21.859 1.00 97.69 73 THR A C 1
ATOM 599 O O . THR A 1 73 ? 7.687 -0.901 -21.421 1.00 97.69 73 THR A O 1
ATOM 602 N N . GLU A 1 74 ? 6.088 0.676 -21.605 1.00 98.00 74 GLU A N 1
ATOM 603 C CA . GLU A 1 74 ? 6.745 1.712 -20.813 1.00 98.00 74 GLU A CA 1
ATOM 604 C C . GLU A 1 74 ? 5.766 2.262 -19.773 1.00 98.00 74 GLU A C 1
ATOM 606 O O . GLU A 1 74 ? 4.543 2.187 -19.939 1.00 98.00 74 GLU A O 1
ATOM 611 N N . LEU A 1 75 ? 6.301 2.818 -18.687 1.00 98.00 75 LEU A N 1
ATOM 612 C CA . LEU A 1 75 ? 5.495 3.541 -17.712 1.00 98.00 75 LEU A CA 1
ATOM 613 C C . LEU A 1 75 ? 5.106 4.904 -18.285 1.00 98.00 75 LEU A C 1
ATOM 615 O O . LEU A 1 75 ? 5.917 5.611 -18.876 1.00 98.00 75 LEU A O 1
ATOM 619 N N . ASN A 1 76 ? 3.855 5.303 -18.078 1.00 97.94 76 ASN A N 1
ATOM 620 C CA . ASN A 1 76 ? 3.443 6.670 -18.375 1.00 97.94 76 ASN A CA 1
ATOM 621 C C . ASN A 1 76 ? 3.884 7.625 -17.251 1.00 97.94 76 ASN A C 1
ATOM 623 O O . ASN A 1 76 ? 4.351 7.202 -16.192 1.00 97.94 76 ASN A O 1
ATOM 627 N N . HIS A 1 77 ? 3.672 8.927 -17.457 1.00 98.50 77 HIS A N 1
ATOM 628 C CA . HIS A 1 77 ? 4.027 9.952 -16.473 1.00 98.50 77 HIS A CA 1
ATOM 629 C C . HIS A 1 77 ? 3.422 9.693 -15.082 1.00 98.50 77 HIS A C 1
ATOM 631 O O . HIS A 1 77 ? 4.126 9.797 -14.086 1.00 98.50 77 HIS A O 1
ATOM 637 N N . ALA A 1 78 ? 2.151 9.282 -15.010 1.00 98.44 78 ALA A N 1
ATOM 638 C CA . ALA A 1 78 ? 1.490 8.991 -13.738 1.00 98.44 78 ALA A CA 1
ATOM 639 C C . ALA A 1 78 ? 2.120 7.794 -12.999 1.00 98.44 78 ALA A C 1
ATOM 641 O O . ALA A 1 78 ? 2.263 7.837 -11.779 1.00 98.44 78 ALA A O 1
ATOM 642 N N . GLY A 1 79 ? 2.525 6.748 -13.727 1.00 98.06 79 GLY A N 1
ATOM 643 C CA . GLY A 1 79 ? 3.243 5.600 -13.173 1.00 98.06 79 GLY A CA 1
ATOM 644 C C . GLY A 1 79 ? 4.616 5.990 -12.630 1.00 98.06 79 GLY A C 1
ATOM 645 O O . GLY A 1 79 ? 4.960 5.598 -11.518 1.00 98.06 79 GLY A O 1
ATOM 646 N N . TYR A 1 80 ? 5.358 6.823 -13.364 1.00 98.19 80 TYR A N 1
ATOM 647 C CA . TYR A 1 80 ? 6.618 7.387 -12.876 1.00 98.19 80 TYR A CA 1
ATOM 648 C C . TYR A 1 80 ? 6.415 8.218 -11.608 1.00 98.19 80 TYR A C 1
ATOM 650 O O . TYR A 1 80 ? 7.074 7.951 -10.609 1.00 98.19 80 TYR A O 1
ATOM 658 N N . SER A 1 81 ? 5.464 9.158 -11.601 1.00 98.44 81 SER A N 1
ATOM 659 C CA . SER A 1 81 ? 5.179 9.983 -10.420 1.00 98.44 81 SER A CA 1
ATOM 660 C C . SER A 1 81 ? 4.792 9.147 -9.200 1.00 98.44 81 SER A C 1
ATOM 662 O O . SER A 1 81 ? 5.244 9.441 -8.098 1.00 98.44 81 SER A O 1
ATOM 664 N N . PHE A 1 82 ? 4.001 8.085 -9.386 1.00 98.50 82 PHE A N 1
ATOM 665 C CA . PHE A 1 82 ? 3.660 7.166 -8.301 1.00 98.50 82 PHE A CA 1
ATOM 666 C C . PHE A 1 82 ? 4.905 6.500 -7.703 1.00 98.50 82 PHE A C 1
ATOM 668 O O . PHE A 1 82 ? 5.054 6.487 -6.483 1.00 98.50 82 PHE A O 1
ATOM 675 N N . LEU A 1 83 ? 5.804 5.975 -8.544 1.00 98.19 83 LEU A N 1
ATOM 676 C CA . LEU A 1 83 ? 7.029 5.322 -8.078 1.00 98.19 83 LEU A CA 1
ATOM 677 C C . LEU A 1 83 ? 8.002 6.309 -7.427 1.00 98.19 83 LEU A C 1
ATOM 679 O O . LEU A 1 83 ? 8.612 5.959 -6.423 1.00 98.19 83 LEU A O 1
ATOM 683 N N . THR A 1 84 ? 8.109 7.539 -7.935 1.00 98.12 84 THR A N 1
ATOM 684 C CA . THR A 1 84 ? 8.917 8.597 -7.310 1.00 98.12 84 THR A CA 1
ATOM 685 C C . THR A 1 84 ? 8.397 8.936 -5.917 1.00 98.12 84 THR A C 1
ATOM 687 O O . THR A 1 84 ? 9.154 8.869 -4.956 1.00 98.12 84 THR A O 1
ATOM 690 N N . SER A 1 85 ? 7.096 9.206 -5.766 1.00 98.31 85 SER A 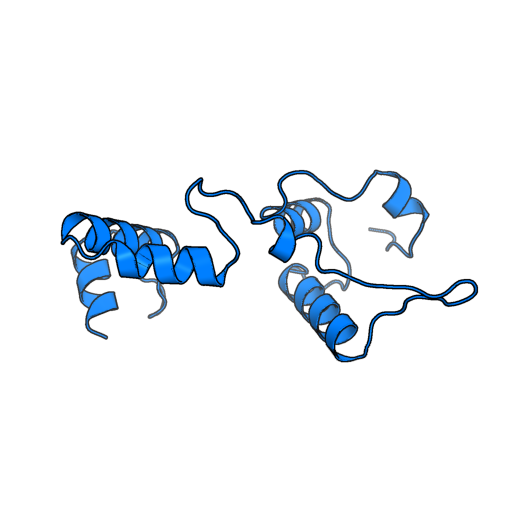N 1
ATOM 691 C CA . SER A 1 85 ? 6.515 9.481 -4.444 1.00 98.31 85 SER A CA 1
ATOM 692 C C . SER A 1 85 ? 6.594 8.279 -3.503 1.00 98.31 85 SER A C 1
ATOM 694 O O . SER A 1 85 ? 6.676 8.446 -2.288 1.00 98.31 85 SER A O 1
ATOM 696 N N . LEU A 1 86 ? 6.550 7.057 -4.044 1.00 97.94 86 LEU A N 1
ATOM 697 C CA . LEU A 1 86 ? 6.748 5.846 -3.261 1.00 97.94 86 LEU A CA 1
ATOM 698 C C . LEU A 1 86 ? 8.195 5.740 -2.766 1.00 97.94 86 LEU A C 1
ATOM 700 O O . LEU A 1 86 ? 8.388 5.453 -1.594 1.00 97.94 86 LEU A O 1
ATOM 704 N N . PHE A 1 87 ? 9.187 6.010 -3.614 1.00 98.00 87 PHE A N 1
ATOM 705 C CA . PHE A 1 87 ? 10.598 6.047 -3.228 1.00 98.00 87 PHE A CA 1
ATOM 706 C C . PHE A 1 87 ? 10.841 7.085 -2.122 1.00 98.00 87 PHE A C 1
ATOM 708 O O . PHE A 1 87 ? 11.291 6.731 -1.039 1.00 98.00 87 PHE A O 1
ATOM 715 N N . GLU A 1 88 ? 10.432 8.337 -2.347 1.00 98.12 88 GLU A N 1
ATOM 716 C CA . GLU A 1 88 ? 10.599 9.450 -1.395 1.00 98.12 88 GLU A CA 1
ATOM 717 C C . GLU A 1 88 ? 9.916 9.198 -0.045 1.00 98.12 88 GLU A C 1
ATOM 719 O O . GLU A 1 88 ? 10.333 9.723 0.982 1.00 98.12 88 GLU A O 1
ATOM 724 N N . LYS A 1 89 ? 8.835 8.410 -0.030 1.00 98.06 89 LYS A N 1
ATOM 725 C CA . LYS A 1 89 ? 8.144 8.036 1.206 1.00 98.06 89 LYS A CA 1
ATOM 726 C C . LYS A 1 89 ? 8.996 7.122 2.096 1.00 98.06 89 LYS A C 1
ATOM 728 O O . LYS A 1 89 ? 8.796 7.145 3.309 1.00 98.06 89 LYS A O 1
ATOM 733 N N . TYR A 1 90 ? 9.839 6.279 1.503 1.00 98.19 90 TYR A N 1
ATOM 734 C CA . TYR A 1 90 ? 10.646 5.291 2.224 1.00 98.19 90 TYR A CA 1
ATOM 735 C C . TYR A 1 90 ? 12.116 5.693 2.368 1.00 98.19 90 TYR A C 1
ATOM 737 O O . TYR A 1 90 ? 12.780 5.116 3.217 1.00 98.19 90 TYR A O 1
ATOM 745 N N . ASP A 1 91 ? 12.588 6.688 1.615 1.00 97.75 91 ASP A N 1
ATOM 746 C CA . ASP A 1 91 ? 13.854 7.395 1.849 1.00 97.75 91 ASP A CA 1
ATOM 747 C C . ASP A 1 91 ? 13.716 8.308 3.087 1.00 97.75 91 ASP A C 1
ATOM 749 O O . ASP A 1 91 ? 13.314 9.475 3.015 1.00 97.75 91 ASP A O 1
ATOM 753 N N . ASN A 1 92 ? 13.948 7.735 4.269 1.00 97.06 92 ASN A N 1
ATOM 754 C CA . ASN A 1 92 ? 13.725 8.403 5.548 1.00 97.06 92 ASN A CA 1
ATOM 755 C C . ASN A 1 92 ? 14.826 9.414 5.866 1.00 97.06 92 ASN A C 1
ATOM 757 O O . ASN A 1 92 ? 14.548 10.439 6.502 1.00 97.06 92 ASN A O 1
ATOM 761 N N . ASP A 1 93 ? 16.066 9.114 5.480 1.00 96.81 93 ASP A N 1
ATOM 762 C CA . ASP A 1 93 ? 17.217 9.981 5.727 1.00 96.81 93 ASP A CA 1
ATOM 763 C C . ASP A 1 93 ? 17.436 11.036 4.628 1.00 96.81 93 ASP A C 1
ATOM 765 O O . ASP A 1 93 ? 18.176 12.002 4.850 1.00 96.81 93 ASP A O 1
ATOM 769 N N . LYS A 1 94 ? 16.671 10.949 3.531 1.00 96.62 94 LYS A N 1
ATOM 770 C CA . LYS A 1 94 ? 16.642 11.887 2.401 1.00 96.62 94 LYS A CA 1
ATOM 771 C C . LYS A 1 94 ? 17.968 11.938 1.658 1.00 96.62 94 LYS A C 1
ATOM 773 O O . LYS A 1 94 ? 18.362 13.007 1.174 1.00 96.62 94 LYS A O 1
ATOM 778 N N . ASP A 1 95 ? 18.667 10.812 1.583 1.00 96.62 95 ASP A N 1
ATOM 779 C CA . ASP A 1 95 ? 19.940 10.703 0.880 1.00 96.62 95 ASP A CA 1
ATOM 780 C C . ASP A 1 95 ? 19.784 10.366 -0.615 1.00 96.62 95 ASP A C 1
ATOM 782 O O . ASP A 1 95 ? 20.779 10.319 -1.345 1.00 96.6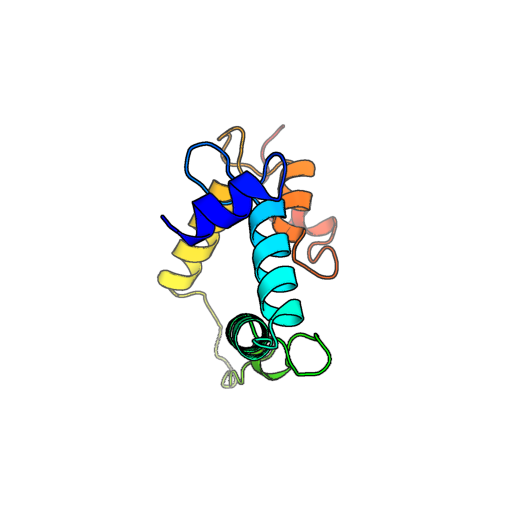2 95 ASP A O 1
ATOM 786 N N . SER A 1 96 ? 18.537 10.245 -1.096 1.00 95.88 96 SER A N 1
ATO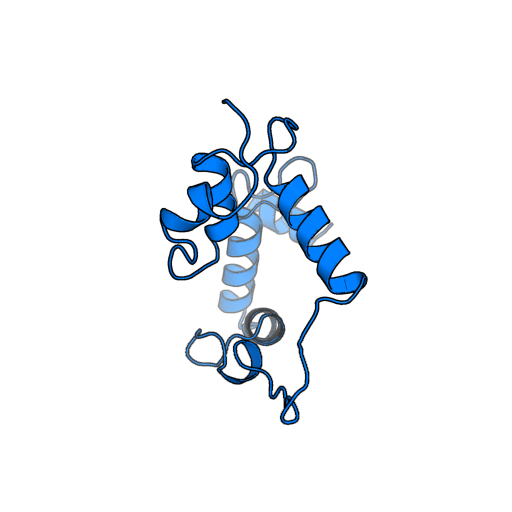M 787 C CA . SER A 1 96 ? 18.192 9.854 -2.468 1.00 95.88 96 SER A CA 1
ATOM 788 C C . SER A 1 96 ? 18.639 8.435 -2.837 1.00 95.88 96 SER A C 1
ATOM 790 O O . SER A 1 96 ? 18.793 8.119 -4.021 1.00 95.88 96 SER A O 1
ATOM 792 N N . ALA A 1 97 ? 18.813 7.568 -1.842 1.00 96.31 97 ALA A N 1
ATOM 793 C CA . ALA A 1 97 ? 18.993 6.133 -1.968 1.00 96.31 97 ALA A CA 1
ATOM 794 C C . ALA A 1 97 ? 18.015 5.396 -1.033 1.00 96.31 97 ALA A C 1
ATOM 796 O O . ALA A 1 97 ? 17.291 5.997 -0.251 1.00 96.31 97 ALA A O 1
ATOM 797 N N . LEU A 1 98 ? 17.929 4.072 -1.178 1.00 95.75 98 LEU A N 1
ATOM 798 C CA . LEU A 1 98 ? 17.180 3.230 -0.245 1.00 95.75 98 LEU A CA 1
ATOM 799 C C . LEU A 1 98 ? 18.151 2.249 0.390 1.00 95.75 98 LEU A C 1
ATOM 801 O O . LEU A 1 98 ? 18.683 1.360 -0.281 1.00 95.75 98 LEU A O 1
ATOM 805 N N . SER A 1 99 ? 18.356 2.398 1.691 1.00 94.81 99 SER A N 1
ATOM 806 C CA . SER A 1 99 ? 19.121 1.452 2.492 1.00 94.81 99 SER A CA 1
ATOM 807 C C . SER A 1 99 ? 18.437 0.074 2.535 1.00 94.81 99 SER A C 1
ATOM 809 O O . SER A 1 99 ? 17.236 -0.056 2.265 1.00 94.81 99 SER A O 1
ATOM 811 N N . PRO A 1 100 ? 19.148 -0.996 2.942 1.00 93.75 100 PRO A N 1
ATOM 812 C CA . PRO A 1 100 ? 18.540 -2.318 3.085 1.00 93.75 100 PRO A CA 1
ATOM 813 C C . PRO A 1 100 ? 17.303 -2.339 3.997 1.00 93.75 100 PRO A C 1
ATOM 815 O O . PRO A 1 100 ? 16.357 -3.073 3.720 1.00 93.75 100 PRO A O 1
ATOM 818 N N . GLN A 1 101 ? 17.287 -1.529 5.063 1.00 95.62 101 GLN A N 1
ATOM 819 C CA . GLN A 1 101 ? 16.136 -1.440 5.964 1.00 95.62 101 GLN A CA 1
ATOM 820 C C . GLN A 1 101 ? 14.948 -0.739 5.293 1.00 95.62 101 GLN A C 1
ATOM 822 O O . GLN A 1 101 ? 13.821 -1.217 5.394 1.00 95.62 101 GLN A O 1
ATOM 827 N N . GLU A 1 102 ? 15.191 0.338 4.551 1.00 96.94 102 GLU A N 1
ATOM 828 C CA . GLU A 1 102 ? 14.138 1.067 3.834 1.00 96.94 102 GLU A CA 1
ATOM 829 C C . GLU A 1 102 ? 13.544 0.242 2.694 1.00 96.94 102 GLU A C 1
ATOM 831 O O . GLU A 1 102 ? 12.338 0.290 2.463 1.00 96.94 102 GLU A O 1
ATOM 836 N N . LEU A 1 103 ? 14.356 -0.588 2.033 1.00 94.94 103 LEU A N 1
ATOM 837 C CA . LEU A 1 103 ? 13.872 -1.573 1.065 1.00 94.94 103 LEU A CA 1
ATOM 838 C C . LEU A 1 103 ? 12.969 -2.628 1.711 1.00 94.94 103 LEU A C 1
ATOM 840 O O . LEU A 1 103 ? 11.931 -2.976 1.144 1.00 94.94 103 LEU A O 1
ATOM 844 N N . ILE A 1 104 ? 13.332 -3.130 2.895 1.00 95.19 104 ILE A N 1
ATOM 845 C CA . ILE A 1 104 ? 12.478 -4.056 3.654 1.00 95.19 104 ILE A CA 1
ATOM 846 C C . ILE A 1 104 ? 11.147 -3.380 3.999 1.00 95.19 104 ILE A C 1
ATOM 848 O O . ILE A 1 104 ? 10.087 -3.981 3.813 1.00 95.19 104 ILE A O 1
ATOM 852 N N . ASP A 1 105 ? 11.182 -2.126 4.445 1.00 96.88 105 ASP A N 1
ATOM 853 C CA . ASP A 1 105 ? 9.979 -1.378 4.808 1.00 96.88 105 ASP A CA 1
ATOM 854 C C . ASP A 1 105 ? 9.100 -1.083 3.580 1.00 96.88 105 ASP A C 1
ATOM 856 O O . ASP A 1 105 ? 7.874 -1.251 3.647 1.00 96.88 105 ASP A O 1
ATOM 860 N N . LEU A 1 106 ? 9.705 -0.724 2.441 1.00 97.06 106 LEU A N 1
ATOM 861 C CA . LEU A 1 106 ? 9.041 -0.518 1.149 1.00 97.06 106 LEU A CA 1
ATOM 862 C C . LEU A 1 106 ? 8.272 -1.772 0.715 1.00 97.06 106 LEU A C 1
ATOM 864 O O . LEU A 1 106 ? 7.098 -1.691 0.340 1.00 97.06 106 LEU A O 1
ATOM 868 N N . PHE A 1 107 ? 8.908 -2.941 0.816 1.00 96.94 107 PHE A N 1
ATOM 869 C CA . PHE A 1 107 ? 8.324 -4.222 0.414 1.00 96.94 107 PHE A CA 1
ATOM 870 C C . PHE A 1 107 ? 7.588 -4.962 1.535 1.00 96.94 107 PHE A C 1
ATOM 872 O O . PHE A 1 107 ? 7.099 -6.066 1.307 1.00 96.94 107 PHE A O 1
ATOM 879 N N . SER A 1 108 ? 7.409 -4.359 2.712 1.00 96.06 108 SER A N 1
ATOM 880 C CA . SER A 1 108 ? 6.705 -4.973 3.854 1.00 96.06 108 SER A CA 1
ATOM 881 C C . SER A 1 108 ? 5.248 -5.365 3.562 1.00 96.06 108 SER A C 1
ATOM 883 O O . SER A 1 108 ? 4.667 -6.194 4.262 1.00 96.06 108 SER A O 1
ATOM 885 N N . THR A 1 109 ? 4.648 -4.777 2.522 1.00 94.44 109 THR A N 1
ATOM 886 C CA . THR A 1 109 ? 3.289 -5.095 2.050 1.00 94.44 109 THR A CA 1
ATOM 887 C C . THR A 1 109 ? 3.258 -6.129 0.921 1.00 94.44 109 THR A C 1
ATOM 889 O O . THR A 1 109 ? 2.181 -6.576 0.524 1.00 94.44 109 THR A O 1
ATOM 892 N N . CYS A 1 110 ? 4.421 -6.536 0.409 1.00 95.06 110 CYS A N 1
ATOM 893 C CA . CYS A 1 110 ? 4.549 -7.617 -0.556 1.00 95.06 110 CYS A CA 1
ATOM 894 C C . CYS A 1 110 ? 4.603 -8.974 0.167 1.00 95.06 110 CYS A C 1
ATOM 896 O O . CYS A 1 110 ? 5.159 -9.076 1.259 1.00 95.06 110 CYS A O 1
ATOM 898 N N . PRO A 1 111 ? 4.064 -10.052 -0.433 1.00 92.81 111 PRO A N 1
ATOM 899 C CA . PRO A 1 111 ? 4.104 -11.381 0.180 1.00 92.81 111 PRO A CA 1
ATOM 900 C C . PRO A 1 111 ? 5.526 -11.956 0.285 1.00 92.81 111 PRO A C 1
ATOM 902 O O . PRO A 1 111 ? 5.772 -12.821 1.121 1.00 92.81 111 PRO A O 1
ATOM 905 N N . VAL A 1 112 ? 6.443 -11.500 -0.573 1.00 91.88 112 VAL A N 1
ATOM 906 C CA . VAL A 1 112 ? 7.863 -11.877 -0.617 1.00 91.88 112 VAL A CA 1
ATOM 907 C C . VAL A 1 112 ? 8.692 -10.693 -1.117 1.00 91.88 112 VAL A C 1
ATOM 909 O O . VAL A 1 112 ? 8.150 -9.816 -1.793 1.00 91.88 112 VAL A O 1
ATOM 912 N N . MET A 1 113 ? 10.000 -10.696 -0.834 1.00 93.19 113 MET A N 1
ATOM 913 C CA . MET A 1 113 ? 10.953 -9.746 -1.419 1.00 93.19 113 MET A CA 1
ATOM 914 C C . MET A 1 113 ? 10.978 -9.924 -2.949 1.00 93.19 113 MET A C 1
ATOM 916 O O . MET A 1 113 ? 11.364 -11.000 -3.412 1.00 93.19 113 MET A O 1
ATOM 920 N N . PRO A 1 114 ? 10.550 -8.921 -3.743 1.00 93.56 114 PRO A N 1
ATOM 921 C CA . PRO A 1 114 ? 10.444 -9.073 -5.193 1.00 93.56 114 PRO A CA 1
ATOM 922 C C . PRO A 1 114 ? 11.786 -8.898 -5.911 1.00 93.56 114 PRO A C 1
ATOM 924 O O . PRO A 1 114 ? 11.910 -9.283 -7.071 1.00 93.56 114 PRO A O 1
ATOM 927 N N . TRP A 1 115 ? 12.776 -8.294 -5.250 1.00 93.19 115 TRP A N 1
ATOM 928 C CA . TRP A 1 115 ? 14.090 -8.016 -5.821 1.00 93.19 115 TRP A CA 1
ATOM 929 C C . TRP A 1 115 ? 15.124 -9.030 -5.348 1.00 93.19 115 TRP A C 1
ATOM 931 O O . TRP A 1 115 ? 15.280 -9.269 -4.150 1.00 93.19 115 TRP A O 1
ATOM 941 N N . GLY A 1 116 ? 15.837 -9.615 -6.307 1.00 89.00 116 GLY A N 1
ATOM 942 C CA . GLY A 1 116 ? 17.007 -10.438 -6.041 1.00 89.00 116 GLY A CA 1
ATOM 943 C C . GLY A 1 116 ? 18.260 -9.596 -5.764 1.00 89.00 116 GLY A C 1
ATOM 944 O O . GLY A 1 116 ? 18.260 -8.377 -5.956 1.00 89.00 116 GLY A O 1
ATOM 945 N N . PRO A 1 117 ? 19.356 -10.236 -5.320 1.00 84.69 117 PRO A N 1
ATOM 946 C CA . PRO A 1 117 ? 20.628 -9.555 -5.061 1.00 84.69 117 PRO A CA 1
ATOM 947 C C . PRO A 1 117 ? 21.283 -8.992 -6.335 1.00 84.69 117 PRO A C 1
ATOM 949 O O . PRO A 1 117 ? 22.143 -8.120 -6.264 1.00 84.69 117 PRO A O 1
ATOM 952 N N . ASP A 1 118 ? 20.882 -9.482 -7.504 1.00 90.31 118 ASP A N 1
ATOM 953 C CA . ASP A 1 118 ? 21.320 -9.039 -8.826 1.00 90.31 118 ASP A CA 1
ATOM 954 C C . ASP A 1 118 ? 20.873 -7.611 -9.165 1.00 90.31 118 ASP A C 1
ATOM 956 O O . ASP A 1 118 ? 21.562 -6.916 -9.918 1.00 90.31 118 ASP A O 1
ATOM 960 N N . VAL A 1 119 ? 19.775 -7.139 -8.566 1.00 91.19 119 VAL A N 1
ATOM 961 C CA . VAL A 1 119 ? 19.263 -5.777 -8.778 1.00 91.19 119 VAL A CA 1
ATOM 962 C C . VAL A 1 119 ? 20.308 -4.727 -8.403 1.00 91.19 119 VAL A C 1
ATOM 964 O O . VAL A 1 119 ? 20.488 -3.771 -9.153 1.00 91.19 119 VAL A O 1
ATOM 967 N N . LEU A 1 120 ? 21.074 -4.945 -7.328 1.00 86.38 120 LEU A N 1
ATOM 968 C CA . LEU A 1 120 ? 22.117 -4.016 -6.869 1.00 86.38 120 LEU A CA 1
ATOM 969 C C . LEU A 1 120 ? 23.259 -3.832 -7.881 1.00 86.38 120 LEU A C 1
ATOM 971 O O . LEU A 1 120 ? 23.958 -2.831 -7.834 1.00 86.38 120 LEU A O 1
ATOM 975 N N . ASN A 1 121 ? 23.434 -4.774 -8.812 1.00 90.00 121 ASN A N 1
ATOM 976 C CA . ASN A 1 121 ? 24.434 -4.682 -9.880 1.00 90.00 121 ASN A CA 1
ATOM 977 C C . ASN A 1 121 ? 23.834 -4.244 -11.227 1.00 90.00 121 ASN A C 1
ATOM 979 O O . ASN A 1 121 ? 24.560 -4.114 -12.210 1.00 90.00 121 ASN A O 1
ATOM 983 N N . SER A 1 122 ? 22.512 -4.067 -11.294 1.00 93.62 122 SER A N 1
ATOM 984 C CA . SER A 1 122 ? 21.776 -3.798 -12.536 1.00 93.62 122 SER A CA 1
ATOM 985 C C . SER A 1 122 ? 21.361 -2.333 -12.683 1.00 93.62 122 SER A C 1
ATOM 987 O O . SER A 1 122 ? 21.012 -1.900 -13.780 1.00 93.62 122 SER A O 1
ATOM 989 N N . VAL A 1 123 ? 21.382 -1.572 -11.588 1.00 93.94 123 VAL A N 1
ATOM 990 C CA . VAL A 1 123 ? 21.001 -0.155 -11.543 1.00 93.94 123 VAL A CA 1
ATOM 991 C C . VAL A 1 123 ? 22.074 0.664 -10.832 1.00 93.94 123 VAL A C 1
ATOM 993 O O . VAL A 1 123 ? 22.970 0.115 -10.197 1.00 93.94 123 VAL A O 1
ATOM 996 N N . HIS A 1 124 ? 21.997 1.988 -10.950 1.00 93.06 124 HIS A N 1
ATOM 997 C CA . HIS A 1 124 ? 22.897 2.875 -10.221 1.00 93.06 124 HIS A CA 1
ATOM 998 C C . HIS A 1 124 ? 22.697 2.732 -8.707 1.00 93.06 124 HIS A C 1
ATOM 1000 O O . HIS A 1 124 ? 21.578 2.865 -8.216 1.00 93.06 124 HIS A O 1
ATOM 1006 N N . THR A 1 125 ? 23.794 2.513 -7.986 1.00 93.31 125 THR A N 1
ATOM 1007 C CA . THR A 1 125 ? 23.860 2.520 -6.521 1.00 93.31 125 THR A CA 1
ATOM 1008 C C . THR A 1 125 ? 24.791 3.635 -6.052 1.00 93.31 125 THR A C 1
ATOM 1010 O O . THR A 1 125 ? 25.678 4.070 -6.792 1.00 93.31 125 THR A O 1
ATOM 1013 N N . ASN A 1 126 ? 24.592 4.120 -4.828 1.00 89.62 126 ASN A N 1
ATOM 1014 C CA . ASN A 1 126 ? 25.535 5.020 -4.170 1.00 89.62 126 ASN A CA 1
ATOM 1015 C C . ASN A 1 126 ? 26.751 4.233 -3.626 1.00 89.62 126 ASN A C 1
ATOM 1017 O O . ASN A 1 126 ? 26.798 3.005 -3.679 1.00 89.62 126 ASN A O 1
ATOM 1021 N N . GLU A 1 127 ? 27.769 4.953 -3.147 1.00 76.31 127 GLU A N 1
ATOM 1022 C CA . GLU A 1 127 ? 28.984 4.370 -2.544 1.00 76.31 127 GLU A CA 1
ATOM 1023 C C . GLU A 1 127 ? 28.809 3.998 -1.057 1.00 76.31 127 GLU A C 1
ATOM 1025 O O . GLU A 1 127 ? 29.775 3.577 -0.417 1.00 76.31 127 GLU A O 1
ATOM 1030 N N . LYS A 1 128 ? 27.615 4.214 -0.493 1.00 57.06 128 LYS A N 1
ATOM 1031 C CA . LYS A 1 128 ? 27.323 4.077 0.938 1.00 57.06 128 LYS A CA 1
ATOM 1032 C C . LYS A 1 128 ? 26.613 2.771 1.263 1.00 57.06 128 LYS A C 1
ATOM 1034 O O . LYS A 1 128 ? 25.695 2.398 0.507 1.00 57.06 128 LYS A O 1
#

Sequence (128 aa):
EELKTVVQRNVSDGVHADSLTLRGFLFLHRLFIQRGRHETTWTVLRKFGYNDNLQLSKDYLFPPIRIPPGCSTELNHAGYSFLTSLFEKYDNDKDSALSPQELIDLFSTCPVMPWGPDVLNSVHTNEK

Radius of gyration: 19.95 Å; chains: 1; bounding box: 52×30×57 Å

Secondary structure (DSSP, 8-state):
-HHHHHHHHH-TTSEETTEE-HHHHHHHHHHHHHTT-HHHHHHHHHHTTB-TTSSB-HHHHS------TT------HHHHHHHHHHHHHH-SS-SSS--HHHHHHHTTTSSS----GGGGGTS-----

Organism: Cherax quadricarinatus (NCBI:txid27406)

Foldseek 3Di:
DVLQVVLVVPDDPQADPNHGDPSVVVVVCVVCVVVVNNVVVVVVLVVVQADPVRDRDCCNVPPDDDADPPDDDDDDPVRVVVVVVLQVVLPPVPPSAHDPVSLCVSCVVPPDNPDDPCVPVVDDDDPD